Protein AF-A0A382FJS1-F1 (afdb_monomer)

Structure (mmCIF, N/CA/C/O backbone):
data_AF-A0A382FJS1-F1
#
_entry.id   AF-A0A382FJS1-F1
#
loop_
_atom_site.group_PDB
_atom_site.id
_atom_site.type_symbol
_atom_site.label_atom_id
_atom_site.label_alt_id
_atom_site.label_comp_id
_atom_site.label_asym_id
_atom_site.label_entity_id
_atom_site.label_seq_id
_atom_site.pdbx_PDB_ins_code
_atom_site.Cartn_x
_atom_site.Cartn_y
_atom_site.Cartn_z
_atom_site.occupancy
_atom_site.B_iso_or_equiv
_atom_site.auth_seq_id
_atom_site.auth_comp_id
_atom_site.auth_asym_id
_atom_site.auth_atom_id
_atom_site.pdbx_PDB_model_num
ATOM 1 N N . VAL A 1 1 ? -9.742 3.753 0.958 1.00 88.56 1 VAL A N 1
ATOM 2 C CA . VAL A 1 1 ? -9.011 5.028 0.728 1.00 88.56 1 VAL A CA 1
ATOM 3 C C . VAL A 1 1 ? -7.532 4.729 0.543 1.00 88.56 1 VAL A C 1
ATOM 5 O O . VAL A 1 1 ? -7.062 3.794 1.174 1.00 88.56 1 VAL A O 1
ATOM 8 N N . ILE A 1 2 ? -6.814 5.468 -0.307 1.00 90.62 2 ILE A N 1
ATOM 9 C CA . ILE A 1 2 ? -5.351 5.355 -0.435 1.00 90.62 2 ILE A CA 1
ATOM 10 C C . ILE A 1 2 ? -4.723 6.644 0.097 1.00 90.62 2 ILE A C 1
ATOM 12 O O . ILE A 1 2 ? -5.194 7.729 -0.245 1.00 90.62 2 ILE A O 1
ATOM 16 N N . VAL A 1 3 ? -3.704 6.528 0.947 1.00 93.00 3 VAL A N 1
ATOM 17 C CA . VAL A 1 3 ? -2.994 7.662 1.563 1.00 93.00 3 VAL A CA 1
ATOM 18 C C . VAL A 1 3 ? -1.484 7.529 1.365 1.00 93.00 3 VAL A C 1
ATOM 20 O O . VAL A 1 3 ? -0.991 6.424 1.168 1.00 93.00 3 VAL A O 1
ATOM 23 N N . SER A 1 4 ? -0.738 8.634 1.413 1.00 93.56 4 SER A N 1
ATOM 24 C CA . SER A 1 4 ? 0.731 8.574 1.433 1.00 93.56 4 SER A CA 1
ATOM 25 C C . SER A 1 4 ? 1.249 8.085 2.788 1.00 93.56 4 SER A C 1
ATOM 27 O O . SER A 1 4 ? 0.527 8.151 3.788 1.00 93.56 4 SER A O 1
ATOM 29 N N . ILE A 1 5 ? 2.516 7.661 2.843 1.00 92.38 5 ILE A N 1
ATOM 30 C CA . ILE A 1 5 ? 3.181 7.295 4.103 1.00 92.38 5 ILE A CA 1
ATOM 31 C C . ILE A 1 5 ? 3.131 8.457 5.104 1.00 92.38 5 ILE A C 1
ATOM 33 O O . ILE A 1 5 ? 2.767 8.246 6.255 1.00 92.38 5 ILE A O 1
ATOM 37 N N . ASP A 1 6 ? 3.388 9.695 4.672 1.00 92.75 6 ASP A N 1
ATOM 38 C CA . ASP A 1 6 ? 3.329 10.869 5.558 1.00 92.75 6 ASP A CA 1
ATOM 39 C C . ASP A 1 6 ? 1.948 11.041 6.209 1.00 92.75 6 ASP A C 1
ATOM 41 O O . ASP A 1 6 ? 1.825 11.276 7.412 1.00 92.75 6 ASP A O 1
ATOM 45 N N . GLN A 1 7 ? 0.880 10.892 5.418 1.00 92.56 7 GLN A N 1
ATOM 46 C CA . GLN A 1 7 ? -0.490 10.980 5.922 1.00 92.56 7 GLN A CA 1
ATOM 47 C C . GLN A 1 7 ? -0.822 9.813 6.848 1.00 92.56 7 GLN A C 1
ATOM 49 O O . GLN A 1 7 ? -1.498 10.016 7.857 1.00 92.56 7 GLN A O 1
ATOM 54 N N . TRP A 1 8 ? -0.344 8.611 6.519 1.00 93.19 8 TRP A N 1
ATOM 55 C CA . TRP A 1 8 ? -0.483 7.441 7.373 1.00 93.19 8 TRP A CA 1
ATOM 56 C 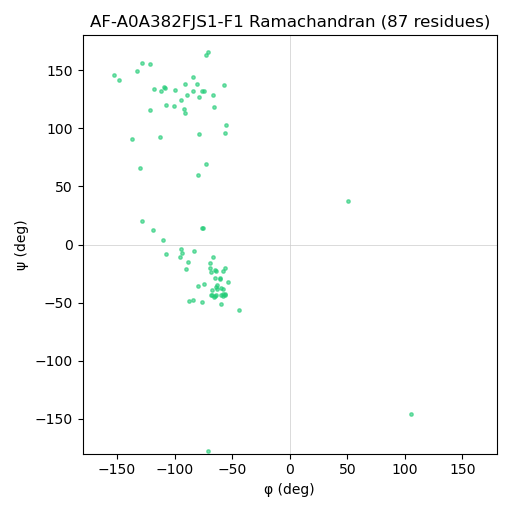C . TRP A 1 8 ? 0.178 7.681 8.731 1.00 93.19 8 TRP A C 1
ATOM 58 O O . TRP A 1 8 ? -0.495 7.569 9.746 1.00 93.19 8 TRP A O 1
ATOM 68 N N . MET A 1 9 ? 1.434 8.123 8.764 1.00 90.19 9 MET A N 1
ATOM 69 C CA . MET A 1 9 ? 2.177 8.357 10.007 1.00 90.19 9 MET A CA 1
ATOM 70 C C . MET A 1 9 ? 1.517 9.399 10.916 1.00 90.19 9 MET A C 1
ATOM 72 O O . MET A 1 9 ? 1.511 9.237 12.133 1.00 90.19 9 MET A O 1
ATOM 76 N N . VAL A 1 10 ? 0.935 10.454 10.340 1.00 93.38 10 VAL A N 1
ATOM 77 C CA . VAL A 1 10 ? 0.281 11.520 11.118 1.00 93.38 10 VAL A CA 1
ATOM 78 C C . VAL A 1 10 ? -1.126 11.127 11.574 1.00 93.38 10 VAL A C 1
ATOM 80 O O . VAL A 1 10 ? -1.559 11.534 12.649 1.00 93.38 10 VAL A O 1
ATOM 83 N N . ARG A 1 11 ? -1.870 10.371 10.759 1.00 91.62 11 ARG A N 1
ATOM 84 C CA . ARG A 1 11 ? -3.318 10.152 10.949 1.00 91.62 11 ARG A CA 1
ATOM 85 C C . ARG A 1 11 ? -3.696 8.693 11.176 1.00 91.62 11 ARG A C 1
ATOM 87 O O . ARG A 1 11 ? -4.882 8.373 11.115 1.00 91.62 11 ARG A O 1
ATOM 94 N N . ARG A 1 12 ? -2.722 7.818 11.430 1.00 89.56 12 ARG A N 1
ATOM 95 C CA . ARG A 1 12 ? -2.889 6.365 11.585 1.00 89.56 12 ARG A CA 1
ATOM 96 C C . ARG A 1 12 ? -4.086 6.010 12.454 1.00 89.56 12 ARG A C 1
ATOM 98 O O . ARG A 1 12 ? -4.992 5.332 11.988 1.00 89.56 12 ARG A O 1
ATOM 105 N N . ASP A 1 13 ? -4.129 6.521 13.681 1.00 90.62 13 ASP A N 1
ATOM 106 C CA . ASP A 1 13 ? -5.173 6.162 14.644 1.00 90.62 13 ASP A CA 1
ATOM 107 C C . ASP A 1 13 ? -6.566 6.606 14.192 1.00 90.62 13 ASP A C 1
ATOM 109 O O . ASP A 1 13 ? -7.548 5.897 14.399 1.00 90.62 13 ASP A O 1
ATOM 113 N N . ASP A 1 14 ? -6.671 7.762 13.540 1.00 91.50 14 ASP A N 1
ATOM 114 C CA . ASP A 1 14 ? -7.948 8.248 13.023 1.00 91.50 14 ASP A CA 1
ATOM 115 C C . ASP A 1 14 ? -8.383 7.493 11.772 1.00 91.50 14 ASP A C 1
ATOM 117 O O . ASP A 1 14 ? -9.575 7.263 11.587 1.00 91.50 14 ASP A O 1
ATOM 121 N N . LEU A 1 15 ? -7.437 7.076 10.928 1.00 89.00 15 LEU A N 1
ATOM 122 C CA . LEU A 1 15 ? -7.716 6.233 9.771 1.00 89.00 15 LEU A CA 1
ATOM 123 C C . LEU A 1 15 ? -8.172 4.840 10.214 1.00 89.00 15 LEU A C 1
ATOM 125 O O . LEU A 1 15 ? -9.176 4.360 9.703 1.00 89.00 15 LEU A O 1
ATOM 129 N N . LEU A 1 16 ? -7.513 4.240 11.209 1.00 88.75 16 LEU A N 1
ATOM 130 C CA . LEU A 1 16 ? -7.864 2.925 11.759 1.00 88.75 16 LEU A CA 1
ATOM 131 C C . LEU A 1 16 ? -9.229 2.896 12.460 1.00 88.75 16 LEU A C 1
ATOM 133 O O . LEU A 1 16 ? -9.885 1.857 12.478 1.00 88.75 16 LEU A O 1
ATOM 137 N N . LYS A 1 17 ? -9.684 4.021 13.028 1.00 90.75 17 LYS A N 1
ATOM 138 C CA . LYS A 1 17 ? -11.042 4.137 13.596 1.00 90.75 17 LYS A CA 1
ATOM 139 C C . LYS A 1 17 ? -12.132 4.119 12.527 1.00 90.75 17 LYS A C 1
ATOM 141 O O . LYS A 1 17 ? -13.295 3.877 12.848 1.00 90.75 17 LYS A O 1
ATOM 146 N N . ARG A 1 18 ? -11.795 4.419 11.271 1.00 85.19 18 ARG A N 1
ATOM 147 C CA . ARG A 1 18 ? -12.754 4.368 10.166 1.00 85.19 18 ARG A CA 1
ATOM 148 C C . ARG A 1 18 ? -12.904 2.920 9.721 1.00 85.19 18 ARG A C 1
ATOM 150 O O . ARG A 1 18 ? -11.921 2.214 9.558 1.00 85.19 18 ARG A O 1
ATOM 157 N N . SER A 1 19 ? -14.130 2.491 9.444 1.00 79.12 19 SER A N 1
ATOM 158 C CA . SER A 1 19 ? -14.408 1.147 8.911 1.00 79.12 19 SER A CA 1
ATOM 159 C C . SER A 1 19 ? -14.054 0.984 7.422 1.00 79.12 19 SER A C 1
ATOM 161 O O . SER A 1 19 ? -14.500 0.033 6.785 1.00 79.12 19 SER A O 1
ATOM 163 N N . ASP A 1 20 ? -13.286 1.914 6.851 1.00 86.38 20 ASP A N 1
ATOM 164 C CA . ASP A 1 20 ? -12.894 1.895 5.444 1.00 86.38 20 ASP A CA 1
ATOM 165 C C . ASP A 1 20 ? -11.657 1.005 5.252 1.00 86.38 20 ASP A C 1
ATOM 167 O O . ASP A 1 20 ? -10.739 1.025 6.067 1.00 86.38 20 ASP A O 1
ATOM 171 N N . LEU A 1 21 ? -11.572 0.288 4.127 1.00 89.38 21 LEU A N 1
ATOM 172 C CA . LEU A 1 21 ? -10.328 -0.379 3.728 1.00 89.38 21 LEU A CA 1
ATOM 173 C C . LEU A 1 21 ? -9.264 0.677 3.399 1.00 89.38 21 LEU A C 1
ATOM 175 O O . LEU A 1 21 ? -9.512 1.595 2.601 1.00 89.38 21 LEU A O 1
ATOM 179 N N . ILE A 1 22 ? -8.079 0.546 3.991 1.00 93.88 22 ILE A N 1
ATOM 180 C CA . ILE A 1 22 ? -6.989 1.515 3.843 1.00 93.88 22 ILE A CA 1
ATOM 181 C C . ILE A 1 22 ? -5.892 0.915 2.975 1.00 93.88 22 ILE A C 1
ATOM 183 O O . ILE A 1 22 ? -5.493 -0.235 3.153 1.00 93.88 22 ILE A O 1
ATOM 187 N N . GLY A 1 23 ? -5.404 1.710 2.031 1.00 94.19 23 GLY A N 1
ATOM 188 C CA . GLY A 1 23 ? -4.191 1.422 1.294 1.00 94.19 23 GLY A CA 1
ATOM 189 C C . GLY A 1 23 ? -3.153 2.521 1.452 1.00 94.19 23 GLY A C 1
ATOM 190 O O . GLY A 1 23 ? -3.495 3.676 1.715 1.00 94.19 23 GLY A O 1
ATOM 191 N N . ILE A 1 24 ? -1.890 2.155 1.261 1.00 94.94 24 ILE A N 1
ATOM 192 C CA . ILE A 1 24 ? -0.769 3.098 1.246 1.00 94.94 24 ILE A CA 1
ATOM 193 C C . ILE A 1 24 ? -0.235 3.239 -0.170 1.00 94.94 24 ILE A C 1
ATOM 195 O O . ILE A 1 24 ? -0.046 2.243 -0.863 1.00 94.94 24 ILE A O 1
ATOM 199 N N . TRP A 1 25 ? 0.026 4.475 -0.578 1.00 94.56 25 TRP A N 1
ATOM 200 C CA . TRP A 1 25 ? 0.837 4.790 -1.743 1.00 94.56 25 TRP A CA 1
ATOM 201 C C . TRP A 1 25 ? 2.290 4.965 -1.307 1.00 94.56 25 TRP A C 1
ATOM 203 O O . TRP A 1 25 ? 2.601 5.858 -0.521 1.00 94.56 25 TRP A O 1
ATOM 213 N N . LEU A 1 26 ? 3.139 4.078 -1.818 1.00 93.62 26 LEU A N 1
ATOM 214 C CA . LEU A 1 26 ? 4.581 4.056 -1.650 1.00 93.62 26 LEU A CA 1
ATOM 215 C C . LEU A 1 26 ? 5.247 4.647 -2.902 1.00 93.62 26 LEU A C 1
ATOM 217 O O . LEU A 1 26 ? 5.074 4.114 -4.006 1.00 93.62 26 LEU A O 1
ATOM 221 N N . LYS A 1 27 ? 5.991 5.739 -2.741 1.00 91.50 27 LYS A N 1
ATOM 222 C CA . LYS A 1 27 ? 6.803 6.326 -3.816 1.00 91.50 27 LYS A CA 1
ATOM 223 C C . LYS A 1 27 ? 8.017 5.456 -4.137 1.00 91.50 27 LYS A C 1
ATOM 225 O O . LYS A 1 27 ? 8.396 4.570 -3.373 1.00 91.50 27 LYS A O 1
ATOM 230 N N . SER A 1 28 ? 8.659 5.713 -5.275 1.00 87.25 28 SER A N 1
ATOM 231 C CA . SER A 1 28 ? 9.812 4.907 -5.721 1.00 87.25 28 SER A CA 1
ATOM 232 C C . SER A 1 28 ? 11.057 4.996 -4.821 1.00 87.25 28 SER A C 1
ATOM 234 O O . SER A 1 28 ? 11.929 4.121 -4.877 1.00 87.25 28 SER A O 1
ATOM 236 N N . ASP A 1 29 ? 11.177 6.063 -4.035 1.00 89.00 29 ASP A N 1
ATOM 237 C CA . ASP A 1 29 ? 12.254 6.335 -3.080 1.00 89.00 29 ASP A CA 1
ATOM 238 C C . ASP A 1 29 ? 11.903 5.900 -1.647 1.00 89.00 29 ASP A C 1
ATOM 240 O O 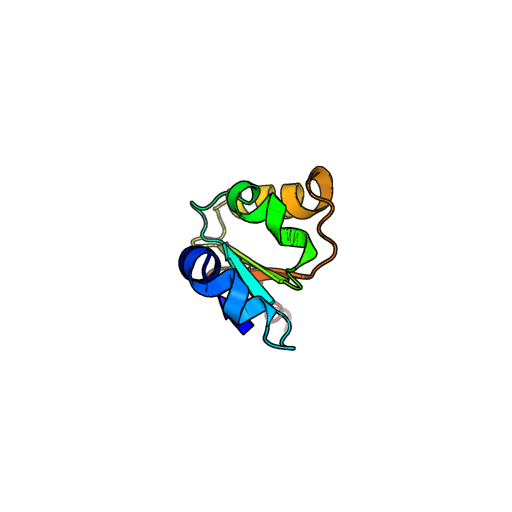. ASP A 1 29 ? 12.780 5.817 -0.788 1.00 89.00 29 ASP A O 1
ATOM 244 N N . GLU A 1 30 ? 10.643 5.550 -1.398 1.00 92.38 30 GLU A N 1
ATOM 245 C CA . GLU A 1 30 ? 10.153 5.074 -0.112 1.00 92.38 30 GLU A CA 1
ATOM 246 C C . GLU A 1 30 ? 10.292 3.547 -0.031 1.00 92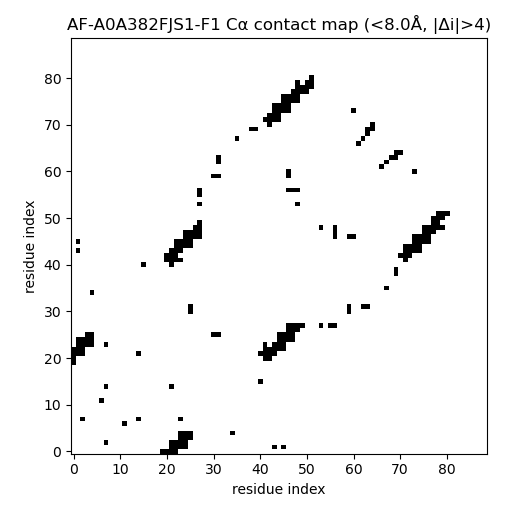.38 30 GLU A C 1
ATOM 248 O O . GLU A 1 30 ? 9.878 2.812 -0.923 1.00 92.38 30 GLU A O 1
ATOM 253 N N . HIS A 1 31 ? 10.902 3.037 1.041 1.00 93.12 31 HIS A N 1
ATOM 254 C CA . HIS A 1 31 ? 11.157 1.601 1.185 1.00 93.12 31 HIS A CA 1
ATOM 255 C C . HIS A 1 31 ? 9.991 0.890 1.906 1.00 93.12 31 HIS A C 1
ATOM 257 O O . HIS A 1 31 ? 9.545 1.395 2.939 1.00 93.12 31 HIS A O 1
ATOM 263 N N . PRO A 1 32 ? 9.541 -0.313 1.478 1.00 92.75 32 PRO A N 1
ATOM 264 C CA . PRO A 1 32 ? 8.425 -1.041 2.109 1.00 92.75 32 PRO A CA 1
ATOM 265 C C . PRO A 1 32 ? 8.624 -1.362 3.592 1.00 92.75 32 PRO A C 1
ATOM 267 O O . PRO A 1 32 ? 7.665 -1.572 4.327 1.00 92.75 32 PRO A O 1
ATOM 270 N N . GLU A 1 33 ? 9.875 -1.395 4.046 1.00 93.44 33 GLU A N 1
ATOM 271 C CA . GLU A 1 33 ? 10.210 -1.610 5.455 1.00 93.44 33 GLU A CA 1
ATOM 272 C C . GLU A 1 33 ? 9.639 -0.529 6.377 1.00 93.44 33 GLU A C 1
ATOM 274 O O . GLU A 1 33 ? 9.291 -0.829 7.515 1.00 93.44 33 GLU A O 1
ATOM 279 N N . THR A 1 34 ? 9.470 0.696 5.870 1.00 92.31 34 THR A N 1
ATOM 280 C CA . THR A 1 34 ? 8.887 1.815 6.630 1.00 92.31 34 THR A CA 1
ATOM 281 C C . THR A 1 34 ? 7.457 1.539 7.085 1.00 92.31 34 THR A C 1
ATOM 283 O O . THR A 1 34 ? 7.048 2.028 8.132 1.00 92.31 34 THR A O 1
ATOM 286 N N . ILE A 1 35 ? 6.719 0.713 6.338 1.00 92.94 35 ILE A N 1
ATOM 287 C CA . ILE A 1 35 ? 5.329 0.347 6.629 1.00 92.94 35 ILE A CA 1
ATOM 288 C C . ILE A 1 35 ? 5.184 -1.110 7.080 1.00 92.94 35 ILE A C 1
ATOM 290 O O . ILE A 1 35 ? 4.066 -1.570 7.297 1.00 92.94 35 ILE A O 1
ATOM 294 N N . ALA A 1 36 ? 6.287 -1.852 7.245 1.00 92.88 36 ALA A N 1
ATOM 295 C CA . ALA A 1 36 ? 6.259 -3.290 7.525 1.00 92.88 36 ALA A CA 1
ATOM 296 C C . ALA A 1 36 ? 5.476 -3.646 8.799 1.00 92.88 36 ALA A C 1
ATOM 298 O O . ALA A 1 36 ? 4.745 -4.635 8.813 1.00 92.88 36 ALA A O 1
ATOM 299 N N . GLY A 1 37 ? 5.591 -2.824 9.847 1.00 92.50 37 GLY A N 1
ATOM 300 C CA . GLY A 1 37 ? 4.853 -3.009 11.103 1.00 92.50 37 GLY A CA 1
ATOM 301 C C . GLY A 1 37 ? 3.347 -2.753 10.988 1.00 92.50 37 GLY A C 1
ATOM 302 O O . GLY A 1 37 ? 2.587 -3.186 11.848 1.00 92.50 37 GLY A O 1
ATOM 303 N N . ASP A 1 38 ? 2.914 -2.090 9.917 1.00 92.50 38 ASP A N 1
ATOM 304 C CA . ASP A 1 38 ? 1.528 -1.687 9.695 1.00 92.50 38 ASP A CA 1
ATOM 305 C C . ASP A 1 38 ? 0.817 -2.504 8.619 1.00 92.50 38 ASP A C 1
ATOM 307 O O . ASP A 1 38 ? -0.398 -2.385 8.475 1.00 92.50 38 ASP A O 1
ATOM 311 N N . LEU A 1 39 ? 1.535 -3.364 7.892 1.00 92.69 39 LEU A N 1
ATOM 312 C CA . LEU A 1 39 ? 0.994 -4.136 6.769 1.00 92.69 39 LEU A CA 1
ATOM 313 C C . LEU A 1 39 ? -0.263 -4.939 7.130 1.00 92.69 39 LEU A C 1
ATOM 315 O O . LEU A 1 39 ? -1.143 -5.087 6.289 1.00 92.69 39 LEU A O 1
ATOM 319 N N . ALA A 1 40 ? -0.389 -5.412 8.373 1.00 92.00 40 ALA A N 1
ATOM 320 C CA . ALA A 1 40 ? -1.569 -6.143 8.842 1.00 92.00 40 ALA A CA 1
ATOM 321 C C . ALA A 1 40 ? -2.861 -5.301 8.838 1.00 92.00 40 ALA A C 1
ATOM 323 O O . ALA A 1 40 ? -3.960 -5.852 8.798 1.00 92.00 40 ALA A O 1
ATOM 324 N N . HIS A 1 41 ? -2.737 -3.975 8.880 1.00 92.38 41 HIS A N 1
ATOM 325 C CA . HIS A 1 41 ? -3.859 -3.040 8.843 1.00 92.38 41 HIS A CA 1
ATOM 326 C C . HIS A 1 41 ? -4.182 -2.543 7.432 1.00 92.38 41 HIS A C 1
ATOM 328 O O . HIS A 1 41 ? -5.176 -1.843 7.233 1.00 92.38 41 HIS A O 1
ATOM 334 N N . LEU A 1 42 ? -3.342 -2.877 6.453 1.00 94.00 42 LEU A N 1
ATOM 335 C CA . LEU A 1 42 ? -3.469 -2.391 5.092 1.00 94.00 42 LEU A CA 1
ATOM 336 C C . LEU A 1 42 ? -4.133 -3.447 4.224 1.00 94.00 42 LEU A C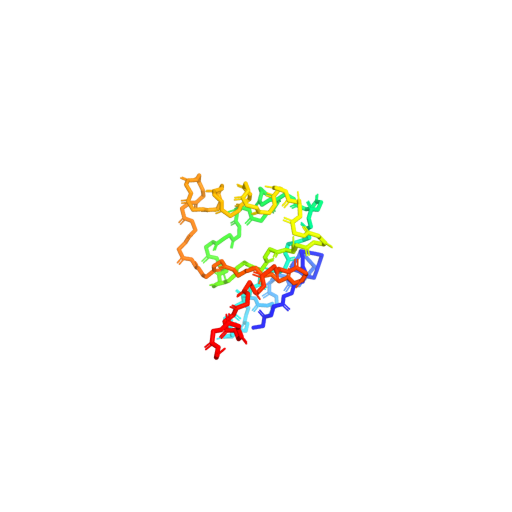 1
ATOM 338 O O . LEU A 1 42 ? -3.759 -4.614 4.207 1.00 94.00 42 LEU A O 1
ATOM 342 N N . SER A 1 43 ? -5.118 -3.017 3.452 1.00 94.69 43 SER A N 1
ATOM 343 C CA . SER A 1 43 ? -5.769 -3.861 2.451 1.00 94.69 43 SE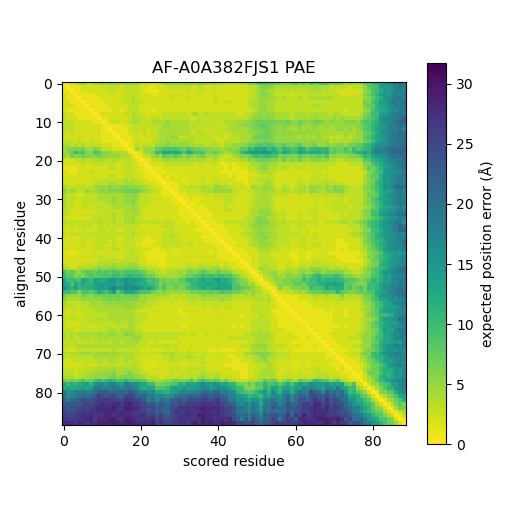R A CA 1
ATOM 344 C C . SER A 1 43 ? -5.084 -3.759 1.091 1.00 94.69 43 SER A C 1
ATOM 346 O O . SER A 1 43 ? -5.247 -4.648 0.258 1.00 94.69 43 SER A O 1
ATOM 348 N N . LEU A 1 44 ? -4.327 -2.680 0.857 1.00 94.94 44 LEU A N 1
ATOM 349 C CA . LEU A 1 44 ? -3.689 -2.397 -0.424 1.00 94.94 44 LEU A CA 1
ATOM 350 C C . LEU A 1 44 ? -2.359 -1.645 -0.260 1.00 94.94 44 LEU A C 1
ATOM 352 O O . LEU A 1 44 ? -2.251 -0.726 0.548 1.00 94.94 44 LEU A O 1
ATOM 356 N N . VAL A 1 45 ? -1.368 -1.978 -1.080 1.00 95.62 45 VAL A N 1
ATOM 357 C CA . VAL A 1 45 ? -0.148 -1.183 -1.263 1.00 95.62 45 VAL A CA 1
ATOM 358 C C . VAL A 1 45 ? -0.035 -0.797 -2.734 1.00 95.62 45 VAL A C 1
ATOM 360 O O . VAL A 1 45 ? 0.094 -1.655 -3.606 1.00 95.62 45 VAL A O 1
ATOM 363 N N . ALA A 1 46 ? -0.113 0.502 -3.009 1.00 94.62 46 ALA A N 1
ATOM 364 C CA . ALA A 1 46 ? 0.104 1.093 -4.318 1.00 94.62 46 ALA A CA 1
ATOM 365 C C . ALA A 1 46 ? 1.583 1.473 -4.461 1.00 94.62 46 ALA A C 1
ATOM 367 O O . ALA A 1 46 ? 2.067 2.353 -3.756 1.00 94.62 46 ALA A O 1
ATOM 368 N N . LEU A 1 47 ? 2.300 0.800 -5.354 1.00 92.94 47 LEU A N 1
ATOM 369 C CA . LEU A 1 47 ? 3.707 1.053 -5.650 1.00 92.94 47 LEU A CA 1
ATOM 370 C C . LEU A 1 47 ? 3.815 1.995 -6.843 1.00 92.94 47 LEU A C 1
ATOM 372 O O . LEU A 1 47 ? 3.270 1.703 -7.909 1.00 92.94 47 LEU A O 1
ATOM 376 N N . GLU A 1 48 ? 4.515 3.108 -6.661 1.00 90.31 48 GLU A N 1
ATOM 377 C CA . GLU A 1 48 ? 4.752 4.080 -7.719 1.00 90.31 48 GLU A CA 1
ATOM 378 C C . GLU A 1 48 ? 5.815 3.612 -8.714 1.00 90.31 48 GLU A C 1
ATOM 380 O O . GLU A 1 48 ? 6.923 3.223 -8.340 1.00 90.31 48 GLU A O 1
ATOM 385 N N . PHE A 1 49 ? 5.489 3.738 -9.996 1.00 85.19 49 PHE A N 1
ATOM 386 C CA . PHE A 1 49 ? 6.402 3.573 -11.115 1.00 85.19 49 PHE A CA 1
ATOM 387 C C . PHE A 1 49 ? 6.576 4.939 -11.793 1.00 85.19 49 PHE A C 1
ATOM 389 O O . PHE A 1 49 ? 5.770 5.301 -12.650 1.00 85.19 49 PHE A O 1
ATOM 396 N N . PRO A 1 50 ? 7.595 5.735 -11.416 1.00 79.31 50 PRO A N 1
ATOM 397 C CA . PRO A 1 50 ? 7.858 7.028 -12.053 1.00 79.31 50 PRO A CA 1
ATOM 398 C C . PRO A 1 50 ? 8.351 6.869 -13.498 1.00 79.31 50 PRO A C 1
ATOM 400 O O . PRO A 1 50 ? 8.222 7.780 -14.307 1.00 79.31 50 PRO A O 1
ATOM 403 N N . SER A 1 51 ? 8.926 5.709 -13.824 1.00 77.19 51 SER A N 1
ATOM 404 C CA . SER A 1 51 ? 9.255 5.278 -15.178 1.00 77.19 51 SER A CA 1
ATOM 405 C C . SER A 1 51 ? 9.247 3.752 -15.225 1.00 77.19 51 SER A C 1
ATOM 407 O O . SER A 1 51 ? 9.690 3.102 -14.276 1.00 77.19 51 SER A O 1
ATOM 409 N N . PHE A 1 52 ? 8.831 3.166 -16.348 1.00 68.00 52 PHE A N 1
ATOM 410 C CA . PHE A 1 52 ? 8.793 1.711 -16.544 1.00 68.00 52 PHE A CA 1
ATOM 411 C C . PHE A 1 52 ? 10.139 0.994 -16.329 1.00 68.00 52 PHE A C 1
ATOM 413 O O . PHE A 1 52 ? 10.174 -0.216 -16.107 1.00 68.00 52 PHE A O 1
ATOM 420 N N . ARG A 1 53 ? 11.257 1.727 -16.410 1.00 69.69 53 ARG A N 1
ATOM 421 C CA . ARG A 1 53 ? 12.614 1.198 -16.197 1.00 69.69 53 ARG A CA 1
ATOM 422 C C . ARG A 1 53 ? 13.017 1.135 -14.726 1.00 69.69 53 ARG A C 1
ATOM 424 O O . ARG A 1 53 ? 14.100 0.634 -14.424 1.00 69.69 53 ARG A O 1
ATOM 431 N N . ASP A 1 54 ? 12.189 1.645 -13.817 1.00 72.19 54 ASP A N 1
ATOM 432 C CA . ASP A 1 54 ? 12.503 1.639 -12.396 1.00 72.19 54 ASP A CA 1
ATOM 433 C C . ASP A 1 54 ? 12.232 0.260 -11.771 1.00 72.19 54 ASP A C 1
ATOM 435 O O . ASP A 1 54 ? 11.121 -0.088 -11.370 1.00 72.19 54 ASP A O 1
ATOM 439 N N . GLY A 1 55 ? 13.286 -0.554 -11.696 1.00 80.56 55 GLY A N 1
ATOM 440 C CA . GLY A 1 55 ? 13.249 -1.902 -11.123 1.00 80.56 55 GLY A CA 1
ATOM 441 C C . GLY A 1 55 ? 12.985 -1.959 -9.611 1.00 80.56 55 GLY A C 1
ATOM 442 O O . GLY A 1 55 ? 12.741 -3.051 -9.079 1.00 80.56 55 GLY A O 1
ATOM 443 N N . ARG A 1 56 ? 13.032 -0.823 -8.892 1.00 87.44 56 ARG A N 1
ATOM 444 C CA . ARG A 1 56 ? 12.840 -0.808 -7.431 1.00 87.44 56 ARG A CA 1
ATOM 445 C C . ARG A 1 56 ? 11.435 -1.244 -7.050 1.00 87.44 56 ARG A C 1
ATOM 447 O O . ARG A 1 56 ? 11.292 -2.106 -6.191 1.00 87.44 56 ARG A O 1
ATOM 454 N N . ALA A 1 57 ? 10.414 -0.750 -7.746 1.00 86.12 57 ALA A N 1
ATOM 455 C CA . ALA A 1 57 ? 9.028 -1.096 -7.449 1.00 86.12 57 ALA A CA 1
ATOM 456 C C . ALA A 1 57 ? 8.735 -2.599 -7.656 1.00 86.12 57 ALA A C 1
ATOM 458 O O . ALA A 1 57 ? 8.033 -3.204 -6.848 1.00 86.12 57 ALA A O 1
ATOM 459 N N . TYR A 1 58 ? 9.359 -3.256 -8.644 1.00 87.56 58 TYR A N 1
ATOM 460 C CA . TYR A 1 58 ? 9.293 -4.722 -8.780 1.00 87.56 58 TYR A CA 1
ATOM 461 C C . TYR A 1 58 ? 9.947 -5.448 -7.599 1.00 87.56 58 TYR A C 1
ATOM 463 O O . TYR A 1 58 ? 9.393 -6.410 -7.062 1.00 87.56 58 TYR A O 1
ATOM 471 N N . SER A 1 59 ? 11.113 -4.968 -7.167 1.00 91.31 59 SER A N 1
ATOM 472 C CA . SER A 1 59 ? 11.819 -5.519 -6.006 1.00 91.31 59 SER A CA 1
ATOM 473 C C . SER A 1 59 ? 11.002 -5.338 -4.723 1.00 91.31 59 SER A C 1
ATOM 475 O O . SER A 1 59 ? 10.924 -6.246 -3.898 1.00 91.31 59 SER A O 1
ATOM 477 N N . TYR A 1 60 ? 10.325 -4.200 -4.578 1.00 94.00 60 TYR A N 1
ATOM 478 C CA . TYR A 1 60 ? 9.442 -3.898 -3.454 1.00 94.00 60 TYR A CA 1
ATOM 479 C C . TYR A 1 60 ? 8.187 -4.768 -3.450 1.00 94.00 60 TYR A C 1
ATOM 481 O O . TYR A 1 60 ? 7.842 -5.318 -2.405 1.00 94.00 60 TYR A O 1
ATOM 489 N N . ALA A 1 61 ? 7.552 -4.976 -4.607 1.00 92.50 61 ALA A N 1
ATOM 490 C CA . ALA A 1 61 ? 6.434 -5.910 -4.742 1.00 92.50 61 ALA A CA 1
ATOM 491 C C . ALA A 1 61 ? 6.834 -7.320 -4.290 1.00 92.50 61 ALA A C 1
ATOM 493 O O . ALA A 1 61 ? 6.098 -7.979 -3.552 1.00 92.50 61 ALA A O 1
ATOM 494 N N . ARG A 1 62 ? 8.036 -7.758 -4.682 1.00 93.62 62 ARG A N 1
ATOM 495 C CA . ARG A 1 62 ? 8.583 -9.046 -4.267 1.00 93.62 62 ARG A CA 1
ATOM 496 C C . ARG A 1 62 ? 8.858 -9.102 -2.767 1.00 93.62 62 ARG A C 1
ATOM 498 O O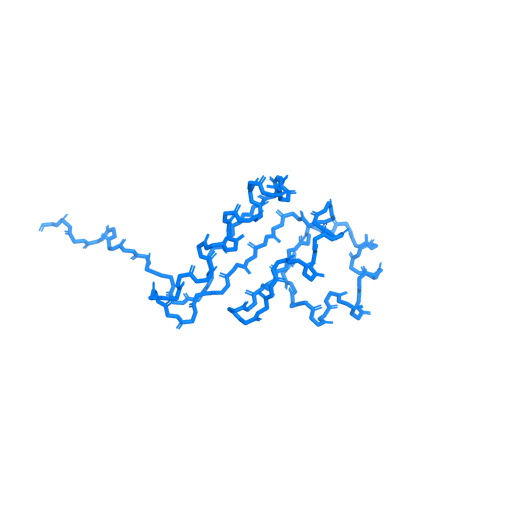 . ARG A 1 62 ? 8.468 -10.070 -2.132 1.00 93.62 62 ARG A O 1
ATOM 505 N N . LEU A 1 63 ? 9.466 -8.072 -2.179 1.00 95.06 63 LEU A N 1
ATOM 506 C CA . LEU A 1 63 ? 9.677 -8.005 -0.728 1.00 95.06 63 LEU A CA 1
ATOM 507 C C . LEU A 1 63 ? 8.355 -8.084 0.044 1.00 95.06 63 LEU A C 1
ATOM 509 O O . LEU A 1 63 ? 8.269 -8.812 1.032 1.00 95.06 63 LEU A O 1
ATOM 513 N N . LEU A 1 64 ? 7.323 -7.375 -0.416 1.00 94.88 64 LEU A N 1
ATOM 514 C CA . LEU A 1 64 ? 5.997 -7.412 0.195 1.00 94.88 64 LEU A CA 1
ATOM 515 C C . LEU A 1 64 ? 5.407 -8.826 0.186 1.00 94.88 64 LEU A C 1
ATOM 517 O O . LEU A 1 64 ? 4.887 -9.254 1.210 1.00 94.88 64 LEU A O 1
ATOM 521 N N . ARG A 1 65 ? 5.522 -9.572 -0.921 1.00 94.88 65 ARG A N 1
ATOM 522 C CA . ARG A 1 65 ? 5.011 -10.952 -1.016 1.00 94.88 65 ARG A CA 1
ATOM 523 C C . ARG A 1 65 ? 5.884 -11.977 -0.293 1.00 94.88 65 ARG A C 1
ATOM 525 O O . ARG A 1 65 ? 5.359 -12.762 0.486 1.00 94.88 65 ARG A O 1
ATOM 532 N N . ASP A 1 66 ? 7.191 -11.958 -0.532 1.00 95.44 66 ASP A N 1
ATOM 533 C CA . ASP A 1 66 ? 8.104 -13.023 -0.105 1.00 95.44 66 ASP A CA 1
ATOM 534 C C . ASP A 1 66 ? 8.566 -12.830 1.346 1.00 95.44 66 ASP A C 1
ATOM 536 O O . ASP A 1 66 ? 8.554 -13.771 2.136 1.00 95.44 66 ASP A O 1
ATOM 540 N N . LYS A 1 67 ? 8.991 -11.609 1.709 1.00 95.56 67 LYS A N 1
ATOM 541 C CA . LYS A 1 67 ? 9.574 -11.314 3.030 1.00 95.56 67 LYS A CA 1
ATOM 542 C C . LYS A 1 67 ? 8.502 -10.958 4.050 1.00 95.56 67 LYS A C 1
ATOM 544 O O . LYS A 1 67 ? 8.528 -11.461 5.168 1.00 95.56 67 LYS A O 1
ATOM 549 N N . TYR A 1 68 ? 7.593 -10.061 3.679 1.00 95.12 68 TYR A N 1
ATOM 550 C CA . TYR A 1 68 ? 6.583 -9.538 4.599 1.00 95.12 68 TYR A CA 1
ATOM 551 C C . TYR A 1 68 ? 5.252 -10.291 4.540 1.00 95.12 68 TYR A C 1
ATOM 553 O O . TYR A 1 68 ? 4.363 -10.000 5.334 1.00 95.12 68 TYR A O 1
ATOM 561 N N . VAL A 1 69 ? 5.121 -11.261 3.625 1.00 94.81 69 VAL A N 1
ATOM 562 C CA . VAL A 1 69 ? 3.937 -12.124 3.477 1.00 94.81 69 VAL A CA 1
ATOM 563 C C . VAL A 1 69 ? 2.642 -11.303 3.413 1.00 94.81 69 VAL A C 1
ATOM 565 O O . VAL A 1 69 ? 1.605 -11.658 3.970 1.00 94.81 69 VAL A O 1
ATOM 568 N N . PHE A 1 70 ? 2.707 -10.151 2.744 1.00 95.38 70 PHE A N 1
ATOM 569 C CA . PHE A 1 70 ? 1.582 -9.243 2.629 1.00 95.38 70 PHE A CA 1
ATOM 570 C C . PHE A 1 70 ? 0.471 -9.910 1.817 1.00 95.38 70 PHE A C 1
ATOM 572 O O . PHE A 1 70 ? 0.653 -10.257 0.645 1.00 95.38 70 PHE A O 1
ATOM 579 N N . SER A 1 71 ? -0.685 -10.090 2.450 1.00 93.69 71 SER A N 1
ATOM 580 C CA . SER A 1 71 ? -1.852 -10.764 1.876 1.00 93.69 71 SER A CA 1
ATOM 581 C C . SER A 1 71 ? -2.780 -9.821 1.111 1.00 93.69 71 SER A C 1
ATOM 583 O O . SER A 1 71 ? -3.611 -10.288 0.334 1.00 93.69 71 SER A O 1
ATOM 585 N N . GLY A 1 72 ? -2.624 -8.508 1.288 1.00 93.75 72 GLY A N 1
ATOM 586 C CA . GLY A 1 72 ? -3.434 -7.507 0.607 1.00 93.75 72 GLY A CA 1
ATOM 587 C C . GLY A 1 72 ? -3.131 -7.375 -0.887 1.00 93.75 72 GLY A C 1
ATOM 588 O O . GLY A 1 72 ? -2.310 -8.089 -1.483 1.00 93.75 72 GLY A O 1
ATOM 589 N N . GLU A 1 73 ? -3.825 -6.433 -1.514 1.00 95.19 73 GLU A N 1
ATOM 590 C CA . GLU A 1 73 ? -3.631 -6.108 -2.921 1.00 95.19 73 GLU A CA 1
ATOM 591 C C . GLU A 1 73 ? -2.325 -5.324 -3.108 1.00 95.19 73 GLU A C 1
ATOM 593 O O . GLU A 1 73 ? -2.070 -4.350 -2.408 1.00 95.19 73 GLU A O 1
AT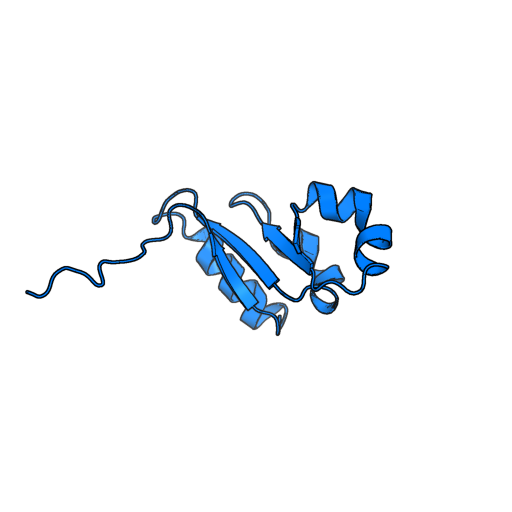OM 598 N N . ILE A 1 74 ? -1.496 -5.715 -4.076 1.00 94.50 74 ILE A N 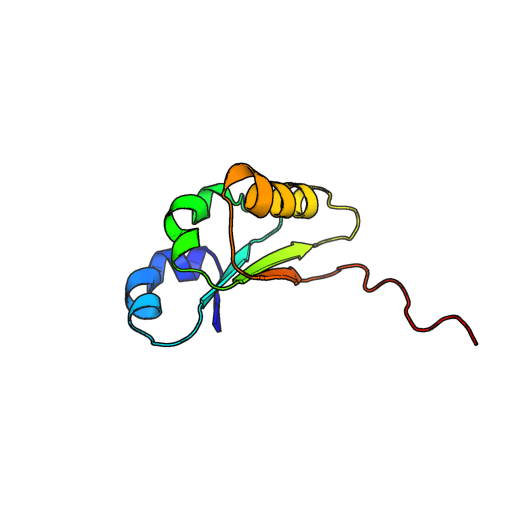1
ATOM 599 C CA . ILE A 1 74 ? -0.353 -4.903 -4.506 1.00 94.50 74 ILE A CA 1
ATOM 600 C C . ILE A 1 74 ? -0.707 -4.347 -5.874 1.00 94.50 74 ILE A C 1
ATOM 602 O O . ILE A 1 74 ? -0.953 -5.118 -6.802 1.00 94.50 74 ILE A O 1
ATOM 606 N N . ARG A 1 75 ? -0.744 -3.022 -5.989 1.00 91.56 75 ARG A N 1
ATOM 607 C CA . ARG A 1 75 ? -1.139 -2.320 -7.208 1.00 91.56 75 ARG A CA 1
ATOM 608 C C . ARG A 1 75 ? 0.021 -1.484 -7.720 1.00 91.56 75 ARG A C 1
ATOM 610 O O . ARG A 1 75 ? 0.643 -0.761 -6.955 1.00 91.56 75 ARG A O 1
ATOM 617 N N . ALA A 1 76 ? 0.293 -1.555 -9.012 1.00 89.94 76 ALA A N 1
ATOM 618 C CA . ALA A 1 76 ? 1.213 -0.637 -9.665 1.00 89.94 76 ALA A CA 1
ATOM 619 C C . ALA A 1 76 ? 0.462 0.654 -10.037 1.00 89.94 76 ALA A C 1
ATOM 621 O O . ALA A 1 76 ? -0.638 0.583 -10.588 1.00 89.94 76 ALA A O 1
ATOM 622 N N . VAL A 1 77 ? 1.026 1.820 -9.722 1.00 86.75 77 VAL A N 1
ATOM 623 C CA . VAL A 1 77 ? 0.456 3.141 -10.046 1.00 86.75 77 VAL A CA 1
ATOM 624 C C . VAL A 1 77 ? 1.520 4.051 -10.665 1.00 86.75 77 VAL A C 1
ATOM 626 O O . VAL A 1 77 ? 2.697 3.918 -10.349 1.00 86.75 77 VAL A O 1
ATOM 629 N N . GLY A 1 78 ? 1.127 4.975 -11.545 1.00 79.06 78 GLY A N 1
ATOM 630 C CA . GLY A 1 78 ? 2.053 5.857 -12.272 1.00 79.06 78 GLY A CA 1
ATOM 631 C C . GLY A 1 78 ? 2.227 5.453 -13.738 1.00 79.06 78 GLY A C 1
ATOM 632 O O . GLY A 1 78 ? 1.281 4.960 -14.352 1.00 79.06 78 GLY A O 1
ATOM 633 N N . ASP A 1 79 ? 3.428 5.652 -14.286 1.00 65.62 79 ASP A N 1
ATOM 634 C CA . ASP A 1 79 ? 3.808 5.266 -15.654 1.00 65.62 79 ASP A CA 1
ATOM 635 C C . ASP A 1 79 ? 4.145 3.766 -15.711 1.00 65.62 79 ASP A C 1
ATOM 637 O O . ASP A 1 79 ? 5.267 3.321 -15.972 1.00 65.62 79 ASP A O 1
ATOM 641 N N . VAL A 1 80 ? 3.145 2.969 -15.344 1.00 59.94 80 VAL A N 1
ATOM 642 C CA . VAL A 1 80 ? 3.167 1.518 -15.473 1.00 59.94 80 VAL A CA 1
ATOM 643 C C . VAL A 1 80 ? 2.869 1.219 -16.934 1.00 59.94 80 VAL A C 1
ATOM 645 O O . VAL A 1 80 ? 1.851 1.679 -17.450 1.00 59.94 80 VAL A O 1
ATOM 648 N N . LEU A 1 81 ? 3.723 0.433 -17.596 1.00 53.25 81 LEU A N 1
ATOM 649 C CA . LEU A 1 81 ? 3.418 -0.129 -18.912 1.00 53.25 81 LEU A CA 1
ATOM 650 C C . LEU A 1 81 ? 2.105 -0.918 -18.815 1.00 53.25 81 LEU A C 1
ATOM 652 O O . LEU A 1 81 ? 2.091 -2.092 -18.446 1.00 53.25 81 LEU A O 1
ATOM 656 N N . LEU A 1 82 ? 0.993 -0.276 -19.171 1.00 51.69 82 LEU A N 1
ATOM 657 C CA . LEU A 1 82 ? -0.198 -0.954 -19.653 1.00 51.69 82 LEU A CA 1
ATOM 658 C C . LEU A 1 82 ? 0.152 -1.422 -21.066 1.00 51.69 82 LEU A C 1
ATOM 660 O O . LEU A 1 82 ? -0.267 -0.811 -22.048 1.00 51.69 82 LEU A O 1
ATOM 664 N N . ASP A 1 83 ? 1.054 -2.402 -21.164 1.00 53.78 83 ASP A N 1
ATOM 665 C CA . ASP A 1 83 ? 1.534 -2.839 -22.464 1.00 53.78 83 ASP A CA 1
ATOM 666 C C . ASP A 1 83 ? 0.333 -3.280 -23.311 1.00 53.78 83 ASP A C 1
ATOM 668 O O . ASP A 1 83 ? -0.655 -3.838 -22.823 1.00 53.78 83 ASP A O 1
ATOM 672 N N . GLN A 1 84 ? 0.387 -2.870 -24.566 1.00 47.31 84 GLN A N 1
ATOM 673 C CA . GLN A 1 84 ? -0.739 -2.639 -25.456 1.00 47.31 84 GLN A CA 1
ATOM 674 C C . GLN A 1 84 ? -1.672 -3.852 -25.618 1.00 47.31 84 GLN A C 1
ATOM 676 O O . GLN A 1 84 ? -1.442 -4.720 -26.455 1.00 47.31 84 GLN A O 1
ATOM 681 N N . LEU A 1 85 ? -2.830 -3.846 -24.955 1.00 46.75 85 LEU A N 1
ATOM 682 C CA . LEU A 1 85 ? -3.957 -4.723 -25.320 1.00 46.75 85 LEU A CA 1
ATOM 683 C C . LEU A 1 85 ? -4.726 -4.244 -26.577 1.00 46.75 85 LEU A C 1
ATOM 685 O O . LEU A 1 85 ? -5.815 -4.738 -26.847 1.00 46.75 85 LEU A O 1
ATOM 689 N N . HIS A 1 86 ? -4.182 -3.306 -27.368 1.00 47.25 86 HIS A N 1
ATOM 690 C CA . HIS A 1 86 ? -4.881 -2.708 -28.521 1.00 47.25 86 HIS A CA 1
ATOM 691 C C . HIS A 1 86 ? -4.128 -2.703 -29.865 1.00 47.25 86 HIS A C 1
ATOM 693 O O . HIS A 1 86 ? -4.526 -1.960 -30.755 1.00 47.25 86 HIS A O 1
ATOM 699 N N . PHE A 1 87 ? -3.114 -3.544 -30.091 1.00 45.38 87 PHE A N 1
ATOM 700 C CA . PHE A 1 87 ? -2.556 -3.707 -31.448 1.00 45.38 87 PHE A CA 1
ATOM 701 C C . PHE A 1 87 ? -2.425 -5.175 -31.878 1.00 45.38 87 PHE A C 1
ATOM 703 O O . PHE A 1 87 ? -1.340 -5.692 -32.114 1.00 45.38 87 PHE A O 1
ATOM 710 N N . MET A 1 88 ? -3.575 -5.836 -32.027 1.00 38.78 88 MET A N 1
ATOM 711 C CA . MET A 1 88 ? -3.790 -6.868 -33.047 1.00 38.78 88 MET A CA 1
ATOM 712 C C . MET A 1 88 ? -5.172 -6.630 -33.662 1.00 38.78 88 MET A C 1
ATOM 714 O O . MET A 1 88 ? -6.182 -7.108 -33.149 1.00 38.78 88 MET A O 1
ATOM 718 N N . ALA A 1 89 ? -5.192 -5.839 -34.730 1.00 42.22 89 ALA A N 1
ATOM 719 C CA . ALA A 1 89 ? -6.249 -5.810 -35.732 1.00 42.22 89 ALA A CA 1
ATOM 720 C C . ALA A 1 89 ? -5.584 -6.006 -37.096 1.00 42.22 89 ALA A C 1
ATOM 722 O O . ALA A 1 89 ? -4.483 -5.434 -37.279 1.00 42.22 89 ALA A O 1
#

Foldseek 3Di:
DEEEPVCCVVCVVVVLVDPDAYEYEAELPRACVSCLVPLVSHQEYEYEDQDCPSCSSVVRVCCCCPVSVRPHYYHYDHHHCPPDPPPDD

Solvent-accessible surface area (backbone atoms only — not comparable to full-atom values): 5337 Å² total; per-residue (Å²): 88,76,38,44,60,70,54,40,74,77,38,44,73,66,55,68,71,42,97,62,62,34,24,39,42,39,49,70,87,54,60,68,73,84,48,56,94,49,50,90,73,35,50,30,39,34,34,30,24,92,40,76,84,54,63,56,43,60,53,45,56,46,42,38,47,74,74,65,59,54,83,46,48,77,40,83,37,73,49,55,79,75,69,74,93,80,80,88,129

Organism: NCBI:txid408172

Sequence (89 aa):
VIVSIDQWMVRRDDLLKRSDLIGIWLKSDEHPETIAGDLAHLSLVALEFPSFRDGRAYSYARLLRDKYVFSGEIRAVGDVLLDQLHFMA

Secondary structure (DSSP, 8-state):
-EEEHHHHHHHHHHHHTS-S--EEEEPTTS-GGGGGGGGGG-SEEEEEESSTT-HHHHHHHHHHHHTS---SEEEEEES-----TT---

Mean predicted aligned error: 6.43 Å

Radius of gyration: 14.27 Å; Cα contacts (8 Å, |Δi|>4): 118; chains: 1; bounding box: 28×24×50 Å

InterPro domains:
  IPR008318 Uncharacterised conserved protein UCP030820 [PF06073] (23-88)

pLDDT: mean 85.42, std 14.54, range [38.78, 95.62]

Nearest PDB structures (foldseek):
  1tqj-assembly1_F  TM=7.288E-01  e=1.680E-01  Synechocystis sp.
  1tqj-assembly1_E  TM=6.133E-01  e=2.355E-01  Synechocystis sp.
  1tqj-assembly1_B  TM=6.620E-01  e=3.533E-01  Synechocystis sp.
  7b1w-assembly2_H  TM=6.804E-01  e=4.953E-01  Chlamydomonas reinhardtii
  3vse-assembly3_C  TM=4.640E-01  e=3.286E+00  Staphylococcus aureus subsp. au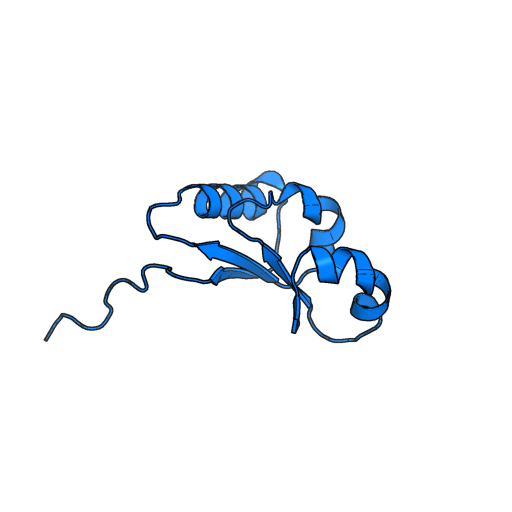reus Mu50